Protein AF-A0A0C9XLH8-F1 (afdb_monomer)

Mean predicted aligned error: 14.35 Å

Secondary structure (DSSP, 8-state):
-HHHHHHHHHHHTHHHHHTTS-S-S--TTTTTGGGHHHHHHHH--TT---HHHHHHHHIIIIIHHHHTS-STTHHHHHHHHHHHHHHHHHHHHHHHHTTTT-S-HHHHHHHTT------------

Structure (mmCIF, N/CA/C/O backbone):
data_AF-A0A0C9XLH8-F1
#
_entry.id   AF-A0A0C9XLH8-F1
#
loop_
_atom_site.group_PDB
_atom_site.id
_atom_site.type_symbol
_atom_site.label_atom_id
_atom_site.label_alt_id
_atom_site.label_comp_id
_atom_site.label_asym_id
_atom_site.label_entity_id
_atom_site.label_seq_id
_atom_site.pdbx_PDB_ins_code
_atom_site.Cartn_x
_atom_site.Cartn_y
_atom_site.Cartn_z
_atom_site.occupancy
_atom_site.B_iso_or_equiv
_atom_site.auth_seq_id
_atom_site.auth_comp_id
_atom_site.auth_asym_id
_atom_site.auth_atom_id
_atom_site.pdbx_PDB_model_num
ATOM 1 N N . MET A 1 1 ? 7.219 -17.268 -23.176 1.00 67.19 1 MET A N 1
ATOM 2 C CA . MET A 1 1 ? 6.724 -16.403 -24.277 1.00 67.19 1 MET A CA 1
ATOM 3 C C . MET A 1 1 ? 7.440 -15.053 -24.295 1.00 67.19 1 MET A C 1
ATOM 5 O O . MET A 1 1 ? 8.034 -14.737 -25.314 1.00 67.19 1 MET A O 1
ATOM 9 N N . ILE A 1 2 ? 7.462 -14.308 -23.179 1.00 77.31 2 ILE A N 1
ATOM 10 C CA . ILE A 1 2 ? 8.180 -13.019 -23.067 1.00 77.31 2 ILE A CA 1
ATOM 11 C C . ILE A 1 2 ? 9.708 -13.199 -23.132 1.00 77.31 2 ILE A C 1
ATOM 13 O O . ILE A 1 2 ? 10.365 -12.467 -23.865 1.00 77.31 2 ILE A O 1
ATOM 17 N N . ASP A 1 3 ? 10.266 -14.220 -22.471 1.00 80.50 3 ASP A N 1
ATOM 18 C CA . ASP A 1 3 ? 11.717 -14.492 -22.508 1.00 80.50 3 ASP A CA 1
ATOM 19 C C . ASP A 1 3 ? 12.231 -14.800 -23.914 1.00 80.50 3 ASP A C 1
ATOM 21 O O . ASP A 1 3 ? 13.292 -14.338 -24.316 1.00 80.50 3 ASP A O 1
ATOM 25 N N . ASN A 1 4 ? 11.449 -15.554 -24.692 1.00 85.06 4 ASN A N 1
ATOM 26 C CA . ASN A 1 4 ? 11.831 -15.910 -26.053 1.00 85.06 4 ASN A CA 1
ATOM 27 C C . ASN A 1 4 ? 11.862 -14.672 -26.959 1.00 85.06 4 ASN A C 1
ATOM 29 O O . ASN A 1 4 ? 12.805 -14.488 -27.718 1.00 85.06 4 ASN A O 1
ATOM 33 N N . ALA A 1 5 ? 10.869 -13.787 -26.829 1.00 84.19 5 ALA A N 1
ATOM 34 C CA . ALA A 1 5 ? 10.836 -12.525 -27.560 1.00 84.19 5 ALA A CA 1
ATOM 35 C C . ALA A 1 5 ? 12.006 -11.602 -27.172 1.00 84.19 5 ALA A C 1
ATOM 37 O O . ALA A 1 5 ? 12.623 -11.005 -28.054 1.00 84.19 5 ALA A O 1
ATOM 38 N N . LEU A 1 6 ? 12.355 -11.529 -25.881 1.00 83.44 6 LEU A N 1
ATOM 39 C CA . LEU A 1 6 ? 13.528 -10.784 -25.412 1.00 83.44 6 LEU A CA 1
ATOM 40 C C . LEU A 1 6 ? 14.832 -11.361 -25.961 1.00 83.44 6 LEU A C 1
ATOM 42 O O . LEU A 1 6 ? 15.672 -10.607 -26.442 1.00 83.44 6 LEU A O 1
ATOM 46 N N . ASN A 1 7 ? 14.983 -12.684 -25.955 1.00 85.44 7 ASN A N 1
ATOM 47 C CA . ASN A 1 7 ? 16.160 -13.346 -26.513 1.00 85.44 7 ASN A CA 1
ATOM 48 C C . ASN A 1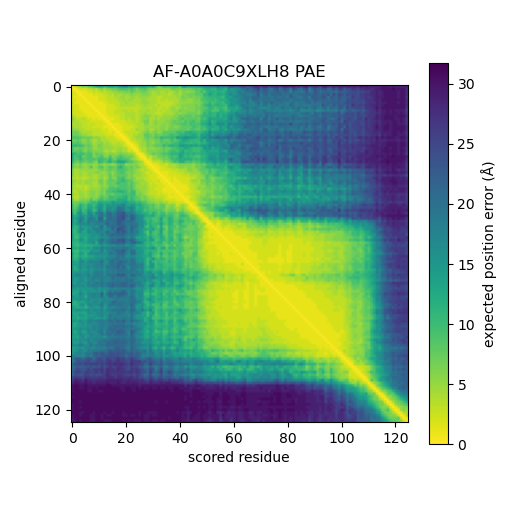 7 ? 16.292 -13.093 -28.017 1.00 85.44 7 ASN A C 1
ATOM 50 O O . ASN A 1 7 ? 17.378 -12.758 -28.481 1.00 85.44 7 ASN A O 1
ATOM 54 N N . CYS A 1 8 ? 15.197 -13.189 -28.776 1.00 87.38 8 CYS A N 1
ATOM 55 C CA . CYS A 1 8 ? 15.200 -12.849 -30.197 1.00 87.38 8 CYS A CA 1
ATOM 56 C C . CYS A 1 8 ? 15.585 -11.382 -30.421 1.00 87.38 8 CYS A C 1
ATOM 58 O O . CYS A 1 8 ? 16.402 -11.094 -31.290 1.00 87.38 8 CYS A O 1
ATOM 60 N N . PHE A 1 9 ? 15.045 -10.456 -29.626 1.00 84.44 9 PHE A N 1
ATOM 61 C CA . PHE A 1 9 ? 15.420 -9.048 -29.712 1.00 84.44 9 PHE A CA 1
ATOM 62 C C . PHE A 1 9 ? 16.918 -8.858 -29.447 1.00 84.44 9 PHE A C 1
ATOM 64 O O . PHE A 1 9 ? 17.609 -8.294 -30.287 1.00 84.44 9 PHE A O 1
ATOM 71 N N . HIS A 1 10 ? 17.453 -9.394 -28.348 1.00 83.44 10 HIS A N 1
ATOM 72 C CA . HIS A 1 10 ? 18.880 -9.293 -28.035 1.00 83.44 10 HIS A CA 1
ATOM 73 C C . HIS A 1 10 ? 19.778 -9.936 -29.101 1.00 83.44 10 HIS A C 1
ATOM 75 O O . HIS A 1 10 ? 20.856 -9.413 -29.365 1.00 83.44 10 HIS A O 1
ATOM 81 N N . LEU A 1 11 ? 19.332 -11.009 -29.756 1.00 87.69 11 LEU A N 1
ATOM 82 C CA . LEU A 1 11 ? 20.088 -11.666 -30.822 1.00 87.69 11 LEU A CA 1
ATOM 83 C C . LEU A 1 11 ? 20.146 -10.835 -32.113 1.00 87.69 11 LEU A C 1
ATOM 85 O O . LEU A 1 11 ? 21.182 -10.798 -32.766 1.00 87.69 11 LEU A O 1
ATOM 89 N N . TYR A 1 12 ? 19.047 -10.175 -32.485 1.00 87.88 12 TYR A N 1
ATOM 90 C CA . TYR A 1 12 ? 18.920 -9.507 -33.787 1.00 87.88 12 TYR A CA 1
ATOM 91 C C . TYR A 1 12 ? 19.010 -7.972 -33.728 1.00 87.88 12 TYR A C 1
ATOM 93 O O . TYR A 1 12 ? 18.980 -7.327 -34.775 1.00 87.88 12 TYR A O 1
ATOM 101 N N . HIS A 1 13 ? 19.117 -7.361 -32.540 1.00 83.75 13 HIS A N 1
ATOM 102 C CA . HIS A 1 13 ? 19.020 -5.903 -32.401 1.00 83.75 13 HIS A CA 1
ATOM 103 C C . HIS A 1 13 ? 20.115 -5.114 -33.142 1.00 83.75 13 HIS A C 1
ATOM 105 O O . HIS A 1 13 ? 19.835 -4.015 -33.616 1.00 83.75 13 HIS A O 1
ATOM 111 N N . GLU A 1 14 ? 21.318 -5.670 -33.319 1.00 84.50 14 GLU A N 1
ATOM 112 C CA . GLU A 1 14 ? 22.428 -5.012 -34.033 1.00 84.50 14 GLU A CA 1
ATOM 113 C C . GLU A 1 14 ? 22.080 -4.645 -35.485 1.00 84.50 14 GLU A C 1
ATOM 115 O O . GLU A 1 14 ? 22.593 -3.663 -36.019 1.00 84.50 14 GLU A O 1
ATOM 120 N N . VAL A 1 15 ? 21.139 -5.362 -36.113 1.00 88.38 15 VAL A N 1
ATOM 121 C CA . VAL A 1 15 ? 20.662 -5.056 -37.472 1.00 88.38 15 VAL A CA 1
ATOM 122 C C . VAL A 1 15 ? 20.082 -3.640 -37.559 1.00 88.38 15 VAL A C 1
ATOM 124 O O . VAL A 1 15 ? 20.281 -2.957 -38.561 1.00 88.38 15 VAL A O 1
ATOM 127 N N . PHE A 1 16 ? 19.421 -3.157 -36.503 1.00 84.00 16 PHE A N 1
ATOM 128 C CA . PHE A 1 16 ? 18.862 -1.802 -36.471 1.00 84.00 16 PHE A CA 1
ATOM 129 C C . PHE A 1 16 ? 19.933 -0.715 -36.332 1.00 84.00 16 PHE A C 1
ATOM 131 O O . PHE A 1 16 ? 19.705 0.416 -36.758 1.00 84.00 16 PHE A O 1
ATOM 138 N N . GLN A 1 17 ? 21.093 -1.051 -35.762 1.00 83.00 17 GLN A N 1
ATOM 139 C CA . GLN A 1 17 ? 22.236 -0.143 -35.684 1.00 83.00 17 GLN A CA 1
ATOM 140 C C . GLN A 1 17 ? 22.983 -0.100 -37.020 1.00 83.00 17 GLN A C 1
ATOM 142 O O . GLN A 1 17 ? 23.308 0.977 -37.506 1.00 83.00 17 GLN A O 1
ATOM 147 N N . ASN A 1 18 ? 23.159 -1.261 -37.657 1.00 85.62 18 ASN A N 1
ATOM 148 C CA . ASN A 1 18 ? 23.767 -1.382 -38.985 1.00 85.62 18 ASN A CA 1
ATOM 149 C C . ASN A 1 18 ? 22.940 -0.695 -40.083 1.00 85.62 18 ASN A C 1
ATOM 151 O O . ASN A 1 18 ? 23.497 -0.213 -41.062 1.00 85.62 18 ASN A O 1
ATOM 155 N N . ALA A 1 19 ? 21.617 -0.643 -39.922 1.00 88.75 19 ALA A N 1
ATOM 156 C CA . ALA A 1 19 ? 20.709 0.073 -40.816 1.00 88.75 19 ALA A CA 1
ATOM 157 C C . ALA A 1 19 ? 20.560 1.573 -40.473 1.00 88.75 19 ALA A C 1
ATOM 159 O O . ALA A 1 19 ? 19.690 2.231 -41.037 1.00 88.75 19 ALA A O 1
ATOM 160 N N . GLU A 1 20 ? 21.350 2.095 -39.524 1.00 86.31 20 GLU A N 1
ATOM 161 C CA . GLU A 1 20 ? 21.310 3.484 -39.028 1.00 86.31 20 GLU A CA 1
ATOM 162 C C . GLU A 1 20 ? 19.931 3.943 -38.504 1.00 86.31 20 GLU A C 1
ATOM 164 O O . GLU A 1 20 ? 19.656 5.134 -38.372 1.00 86.31 20 GLU A O 1
ATOM 169 N N . VAL A 1 21 ? 19.055 2.999 -38.144 1.00 84.62 21 VAL A N 1
ATOM 170 C CA . VAL A 1 21 ? 17.705 3.289 -37.631 1.00 84.62 21 VAL A CA 1
ATOM 171 C C . VAL A 1 21 ? 17.757 3.755 -36.171 1.00 84.62 21 VAL A C 1
ATOM 173 O O . VAL A 1 21 ? 16.928 4.559 -35.744 1.00 84.62 21 VAL A O 1
ATOM 176 N N . VAL A 1 22 ? 18.717 3.252 -35.385 1.00 79.25 22 VAL A N 1
ATOM 177 C CA . VAL A 1 22 ? 18.869 3.558 -33.953 1.00 79.25 22 VAL A CA 1
ATOM 178 C C . VAL A 1 22 ? 20.337 3.820 -33.616 1.00 79.25 22 VAL A C 1
ATOM 180 O O . VAL A 1 22 ? 21.212 3.042 -33.981 1.00 79.25 22 VAL A O 1
ATOM 183 N N . THR A 1 23 ? 20.608 4.891 -32.868 1.00 77.81 23 THR A N 1
ATOM 184 C CA . THR A 1 23 ? 21.974 5.294 -32.487 1.00 77.81 23 THR A CA 1
ATOM 185 C C . THR A 1 23 ? 22.511 4.561 -31.255 1.00 77.81 23 THR A C 1
ATOM 187 O O . THR A 1 23 ? 23.718 4.350 -31.148 1.00 77.81 23 THR A O 1
ATOM 190 N N . MET A 1 24 ? 21.646 4.162 -30.313 1.00 76.88 24 MET A N 1
ATOM 191 C CA . MET A 1 24 ? 22.041 3.438 -29.098 1.00 76.88 24 MET A CA 1
ATOM 192 C C . MET A 1 24 ? 20.869 2.664 -28.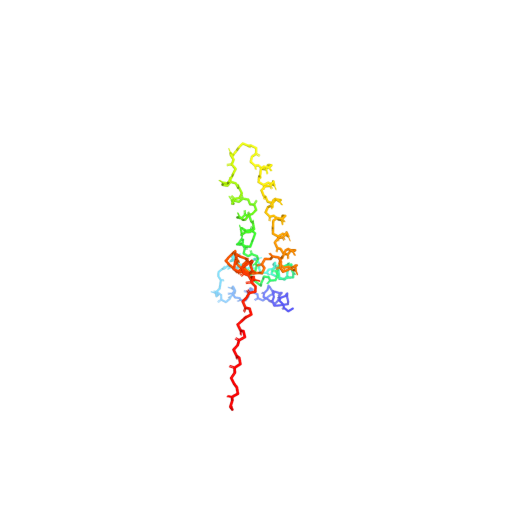477 1.00 76.88 24 MET A C 1
ATOM 194 O O . MET A 1 24 ? 19.734 3.135 -28.480 1.00 76.88 24 MET A O 1
ATOM 198 N N . PHE A 1 25 ? 21.155 1.508 -27.872 1.00 71.69 25 PHE A N 1
ATOM 199 C CA . PHE A 1 25 ? 20.166 0.631 -27.215 1.00 71.69 25 PHE A CA 1
ATOM 200 C C . PHE A 1 25 ? 20.065 0.822 -25.693 1.00 71.69 25 PHE A C 1
ATOM 202 O O . PHE A 1 25 ? 19.493 0.005 -24.974 1.00 71.69 25 PHE A O 1
ATOM 209 N N . SER A 1 26 ? 20.643 1.895 -25.161 1.00 68.94 26 SER A N 1
ATOM 210 C CA . SER A 1 26 ? 20.696 2.193 -23.725 1.00 68.94 26 SER A CA 1
ATOM 211 C C . SER A 1 26 ? 19.465 2.964 -23.233 1.00 68.94 26 SER A C 1
ATOM 213 O O . SER A 1 26 ? 19.544 3.757 -22.292 1.00 68.94 26 SER A O 1
ATOM 215 N N . LEU A 1 27 ? 18.298 2.731 -23.844 1.00 71.50 27 LEU A N 1
ATOM 216 C CA . LEU A 1 27 ? 17.067 3.372 -23.396 1.00 71.50 27 LEU A CA 1
ATOM 217 C C . LEU A 1 27 ? 16.721 2.889 -21.975 1.00 71.50 27 LEU A C 1
ATOM 219 O O . LEU A 1 27 ? 16.694 1.677 -21.732 1.00 71.50 27 LEU A O 1
ATOM 223 N N . PRO A 1 28 ? 16.379 3.799 -21.040 1.00 61.22 28 PRO A N 1
ATOM 224 C CA . PRO A 1 28 ? 16.125 3.460 -19.636 1.00 61.22 28 PRO A CA 1
ATOM 225 C C . PRO A 1 28 ? 15.108 2.328 -19.409 1.00 61.22 28 PRO A C 1
ATOM 227 O O . PRO A 1 28 ? 15.177 1.622 -18.406 1.00 61.22 28 PRO A O 1
ATOM 230 N N . GLN A 1 29 ? 14.169 2.128 -20.338 1.00 62.66 29 GLN A N 1
ATOM 231 C CA . GLN A 1 29 ? 13.132 1.096 -20.241 1.00 62.66 29 GLN A CA 1
ATOM 232 C C . GLN A 1 29 ? 13.541 -0.259 -20.834 1.00 62.66 29 GLN A C 1
ATOM 234 O O . GLN A 1 29 ? 13.054 -1.282 -20.360 1.00 62.66 29 GLN A O 1
ATOM 239 N N . GLN A 1 30 ? 14.462 -0.307 -21.804 1.00 71.69 30 GLN A N 1
ATOM 240 C CA . GLN A 1 30 ? 14.881 -1.565 -22.438 1.00 71.69 30 GLN A CA 1
ATOM 241 C C . GLN A 1 30 ? 15.648 -2.461 -21.459 1.00 71.69 30 GLN A C 1
ATOM 243 O O . GLN A 1 30 ? 15.415 -3.667 -21.403 1.00 71.69 30 GLN A O 1
ATOM 248 N N . HIS A 1 31 ? 16.486 -1.875 -20.597 1.00 69.25 31 HIS A N 1
ATOM 249 C CA . HIS A 1 31 ? 17.204 -2.634 -19.569 1.00 69.25 31 HIS A CA 1
ATOM 250 C C . HIS A 1 31 ? 16.278 -3.242 -18.504 1.00 69.25 31 HIS A C 1
ATOM 252 O O . HIS A 1 31 ? 16.605 -4.267 -17.907 1.00 69.25 31 HIS A O 1
ATOM 258 N N . ALA A 1 32 ? 15.114 -2.630 -18.267 1.00 73.06 32 ALA A N 1
ATOM 259 C CA . ALA A 1 32 ? 14.141 -3.119 -17.298 1.00 73.06 32 ALA A CA 1
ATOM 260 C C . ALA A 1 32 ? 13.355 -4.338 -17.810 1.00 73.06 32 ALA A C 1
ATOM 262 O O . ALA A 1 32 ? 12.839 -5.103 -16.995 1.00 73.06 32 ALA A O 1
ATOM 263 N N . MET A 1 33 ? 13.297 -4.561 -19.130 1.00 78.44 33 MET A N 1
ATOM 264 C CA . MET A 1 33 ? 12.487 -5.627 -19.730 1.00 78.44 33 MET A CA 1
ATOM 265 C C . MET A 1 33 ? 12.931 -7.030 -19.302 1.00 78.44 33 MET A C 1
ATOM 267 O O . MET A 1 33 ? 12.086 -7.893 -19.081 1.00 78.44 33 MET A O 1
ATOM 271 N N . LYS A 1 34 ? 14.231 -7.243 -19.056 1.00 78.56 34 LYS A N 1
ATOM 272 C CA . LYS A 1 34 ? 14.752 -8.511 -18.506 1.00 78.56 34 LYS A CA 1
ATOM 273 C C . LYS A 1 34 ? 14.166 -8.864 -17.132 1.00 78.56 34 LYS A C 1
ATOM 275 O O . LYS A 1 34 ? 14.188 -10.018 -16.723 1.00 78.56 34 LYS A O 1
ATOM 280 N N . HIS A 1 35 ? 13.660 -7.870 -16.400 1.00 79.50 35 HIS A N 1
ATOM 281 C CA . HIS A 1 35 ? 13.043 -8.059 -15.091 1.00 79.50 35 HIS A CA 1
ATOM 282 C C . HIS A 1 35 ? 11.529 -8.284 -15.174 1.00 79.50 35 HIS A C 1
ATOM 284 O O . HIS A 1 35 ? 10.929 -8.672 -14.175 1.00 79.50 35 HIS A O 1
ATOM 290 N N . TYR A 1 36 ? 10.893 -8.078 -16.332 1.00 78.44 36 TYR A N 1
ATOM 291 C CA . TYR A 1 36 ? 9.441 -8.217 -16.477 1.00 78.44 36 TYR A CA 1
ATOM 292 C C . TYR A 1 36 ? 8.924 -9.622 -16.161 1.00 78.44 36 TYR A C 1
ATOM 294 O O . TYR A 1 36 ? 7.974 -9.702 -15.391 1.00 78.44 36 TYR A O 1
ATOM 302 N N . PRO A 1 37 ? 9.534 -10.726 -16.635 1.00 82.06 37 PRO A N 1
ATOM 303 C CA . PRO A 1 37 ? 9.053 -12.073 -16.316 1.00 82.06 37 PRO A CA 1
ATOM 304 C C . PRO A 1 37 ? 8.998 -12.317 -14.803 1.00 82.06 37 PRO A C 1
ATOM 306 O O . PRO A 1 37 ? 7.974 -12.728 -14.260 1.00 82.06 37 PRO A O 1
ATOM 309 N N . TYR A 1 38 ? 10.078 -11.959 -14.104 1.00 82.69 38 TYR A N 1
ATOM 310 C CA . TYR A 1 38 ? 10.166 -12.064 -12.650 1.00 82.69 38 TYR A CA 1
ATOM 311 C C . TYR A 1 38 ? 9.122 -11.187 -11.940 1.00 82.69 38 TYR A C 1
ATOM 313 O O . TYR A 1 38 ? 8.436 -11.646 -11.028 1.00 82.69 38 TYR A O 1
ATOM 321 N N . LEU A 1 39 ? 8.969 -9.931 -12.370 1.00 77.31 39 LEU A N 1
ATOM 322 C CA . LEU A 1 39 ? 8.037 -8.981 -11.756 1.00 77.31 39 LEU A CA 1
ATOM 323 C C . LEU A 1 39 ? 6.564 -9.304 -12.057 1.00 77.31 39 LEU A C 1
ATOM 32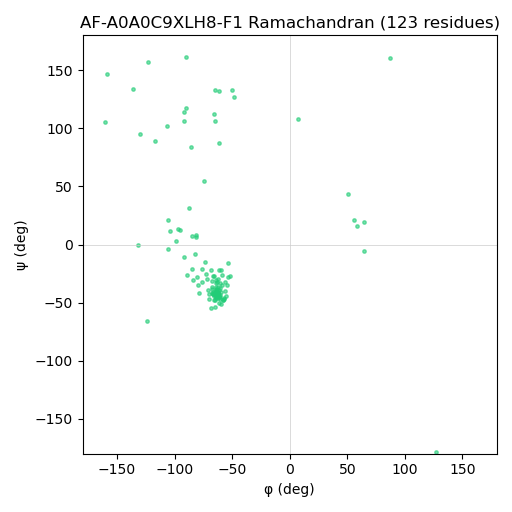5 O O . LEU A 1 39 ? 5.706 -9.044 -11.215 1.00 77.31 39 LEU A O 1
ATOM 329 N N . ILE A 1 40 ? 6.263 -9.910 -13.207 1.00 80.69 40 ILE A N 1
ATOM 330 C CA . ILE A 1 40 ? 4.932 -10.424 -13.548 1.00 80.69 40 ILE A CA 1
ATOM 331 C C . ILE A 1 40 ? 4.570 -11.578 -12.620 1.00 80.69 40 ILE A C 1
ATOM 333 O O . ILE A 1 40 ? 3.488 -11.564 -12.043 1.00 80.69 40 ILE A O 1
ATOM 337 N N . CYS A 1 41 ? 5.474 -12.539 -12.420 1.00 82.38 41 CYS A N 1
ATOM 338 C CA . CYS A 1 41 ? 5.214 -13.675 -11.537 1.00 82.38 41 CYS A CA 1
ATOM 339 C C . CYS A 1 41 ? 5.044 -13.250 -10.073 1.00 82.38 41 CYS A C 1
ATOM 341 O O . CYS A 1 41 ? 4.164 -13.757 -9.387 1.00 82.38 41 CYS A O 1
ATOM 343 N N . GLN A 1 42 ? 5.868 -12.315 -9.595 1.00 79.69 42 GLN A N 1
ATOM 344 C CA . GLN A 1 42 ? 5.834 -11.891 -8.194 1.00 79.69 42 GLN A CA 1
ATOM 345 C C . GLN A 1 42 ? 4.715 -10.892 -7.878 1.00 79.69 42 GLN A C 1
ATOM 347 O O . GLN A 1 42 ? 4.171 -10.900 -6.777 1.00 79.69 42 GLN A O 1
ATOM 352 N N . PHE A 1 43 ? 4.387 -10.001 -8.817 1.00 72.38 43 PHE A N 1
ATOM 353 C CA . PHE A 1 43 ? 3.540 -8.838 -8.534 1.00 72.38 43 PHE A CA 1
ATOM 354 C C . PHE A 1 43 ? 2.396 -8.634 -9.531 1.00 72.38 43 PHE A C 1
ATOM 356 O O . PHE A 1 43 ? 1.644 -7.671 -9.390 1.00 72.38 43 PHE A O 1
ATOM 363 N N . GLY A 1 44 ? 2.264 -9.489 -10.550 1.00 75.38 44 GLY A N 1
ATOM 364 C CA . GLY A 1 44 ? 1.238 -9.357 -11.589 1.00 75.38 44 GLY A CA 1
ATOM 365 C C . GLY A 1 44 ? 1.391 -8.105 -12.459 1.00 75.38 44 GLY A C 1
ATOM 366 O O . GLY A 1 44 ? 0.421 -7.669 -13.071 1.00 75.38 44 GLY A O 1
ATOM 367 N N . ALA A 1 45 ? 2.581 -7.490 -12.493 1.00 69.50 45 ALA A N 1
ATOM 368 C CA . ALA A 1 45 ? 2.807 -6.195 -13.134 1.00 69.50 45 ALA A CA 1
ATOM 369 C C . ALA A 1 45 ? 3.584 -6.338 -14.464 1.00 69.50 45 ALA A C 1
ATOM 371 O O . ALA A 1 45 ? 4.810 -6.474 -14.432 1.00 69.50 45 ALA A O 1
ATOM 372 N N . PRO A 1 46 ? 2.916 -6.265 -15.635 1.00 64.06 46 PRO A N 1
ATOM 373 C CA . PRO A 1 46 ? 3.544 -6.485 -16.945 1.00 64.06 46 PRO A CA 1
ATOM 374 C C . PRO A 1 46 ? 4.578 -5.434 -17.352 1.00 64.06 46 PRO A C 1
ATOM 376 O O . PRO A 1 46 ? 5.525 -5.760 -18.058 1.00 64.06 46 PRO A O 1
ATOM 379 N N . ASN A 1 47 ? 4.453 -4.202 -16.857 1.00 65.38 47 ASN A N 1
ATOM 380 C CA . ASN A 1 47 ? 5.317 -3.082 -17.253 1.00 65.38 47 ASN A CA 1
ATOM 381 C C . ASN A 1 47 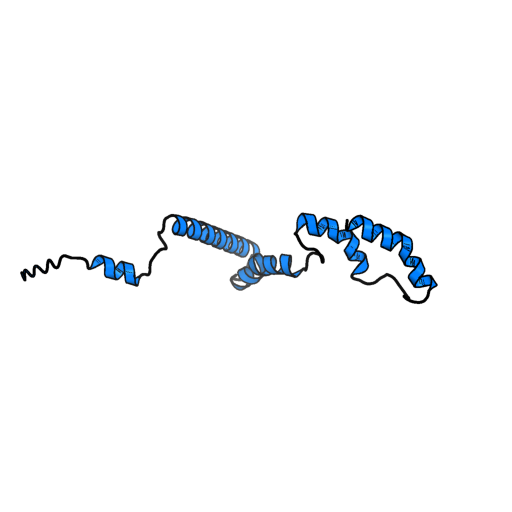? 6.344 -2.724 -16.160 1.00 65.38 47 ASN A C 1
ATOM 383 O O . ASN A 1 47 ? 6.859 -1.606 -16.112 1.00 65.38 47 ASN A O 1
ATOM 387 N N . GLY A 1 48 ? 6.615 -3.671 -15.256 1.00 60.31 48 GLY A N 1
ATOM 388 C CA . GLY A 1 48 ? 7.425 -3.476 -14.059 1.00 60.31 48 GLY A CA 1
ATOM 389 C C . GLY A 1 48 ? 6.623 -2.959 -12.861 1.00 60.31 48 GLY A C 1
ATOM 390 O O . GLY A 1 48 ? 5.524 -2.416 -12.983 1.00 60.31 48 GLY A O 1
ATOM 391 N N . LEU A 1 49 ? 7.190 -3.134 -11.665 1.00 61.94 49 LEU A N 1
ATOM 392 C CA . LEU A 1 49 ? 6.667 -2.523 -10.449 1.00 61.94 49 LEU A CA 1
ATOM 393 C C . LEU A 1 49 ? 6.788 -1.005 -10.576 1.00 61.94 49 LEU A C 1
ATOM 395 O O . LEU A 1 49 ? 7.875 -0.442 -10.444 1.00 61.94 49 LEU A O 1
ATOM 399 N N . CYS A 1 50 ? 5.668 -0.321 -10.787 1.00 64.75 50 CYS A N 1
ATOM 400 C CA . CYS A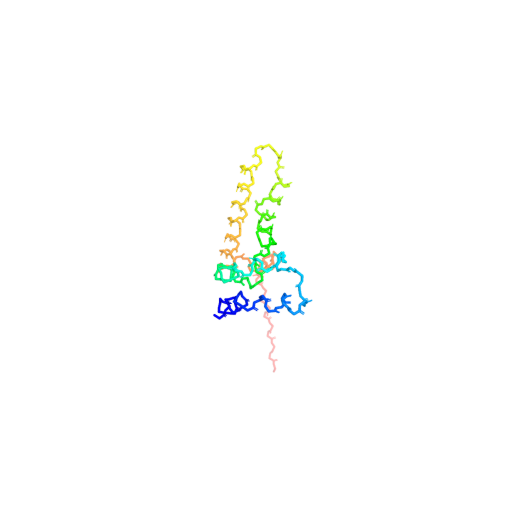 1 50 ? 5.651 1.109 -10.549 1.00 64.75 50 CYS A CA 1
ATOM 401 C C . CYS A 1 50 ? 5.962 1.327 -9.063 1.00 64.75 50 CYS A C 1
ATOM 403 O O . CYS A 1 50 ? 5.339 0.715 -8.188 1.00 64.75 50 CYS A O 1
ATOM 405 N N . SER A 1 51 ? 6.893 2.238 -8.766 1.00 65.56 51 SER A N 1
ATOM 406 C CA . SER A 1 51 ? 7.164 2.667 -7.390 1.00 65.56 51 SER A CA 1
ATOM 407 C C . SER A 1 51 ? 5.894 3.142 -6.677 1.00 65.56 51 SER A C 1
ATOM 409 O O . SER A 1 51 ? 5.875 3.192 -5.455 1.00 65.56 51 SER A O 1
ATOM 411 N N . SER A 1 52 ? 4.808 3.432 -7.404 1.00 73.88 52 SER A N 1
ATOM 412 C CA . SER A 1 52 ? 3.482 3.729 -6.864 1.00 73.88 52 SER A CA 1
ATOM 413 C C . SER A 1 52 ? 2.927 2.648 -5.930 1.00 73.88 52 SER A C 1
ATOM 415 O O . SER A 1 52 ? 2.288 3.014 -4.946 1.00 73.88 52 SER A O 1
ATOM 417 N N . ILE A 1 53 ? 3.185 1.353 -6.160 1.00 74.19 53 ILE A N 1
ATOM 418 C CA . ILE A 1 53 ? 2.640 0.265 -5.324 1.00 74.19 53 ILE A CA 1
ATOM 419 C C . ILE A 1 53 ? 3.279 0.304 -3.934 1.00 74.19 53 ILE A C 1
ATOM 421 O O . ILE A 1 53 ? 2.591 0.427 -2.915 1.00 74.19 53 ILE A O 1
ATOM 425 N N . THR A 1 54 ? 4.611 0.274 -3.885 1.00 81.38 54 THR A N 1
ATOM 426 C CA . THR A 1 54 ? 5.367 0.348 -2.630 1.00 81.38 54 THR A CA 1
ATOM 427 C C . THR A 1 54 ? 5.213 1.718 -1.976 1.00 81.38 54 THR A C 1
ATOM 429 O O . THR A 1 54 ? 5.038 1.802 -0.763 1.00 81.38 54 THR A O 1
ATOM 432 N N . LYS A 1 55 ? 5.158 2.797 -2.765 1.00 83.88 55 LYS A N 1
ATOM 433 C CA . LYS A 1 55 ? 4.889 4.160 -2.288 1.00 83.88 55 LYS A CA 1
ATOM 434 C C . LYS A 1 55 ? 3.494 4.299 -1.690 1.00 83.88 55 LYS A C 1
ATOM 436 O O . LYS A 1 55 ? 3.358 4.977 -0.680 1.00 83.88 55 LYS A O 1
ATOM 441 N N . SER A 1 56 ? 2.473 3.652 -2.249 1.00 86.50 56 SER A N 1
ATOM 442 C CA . SER A 1 56 ? 1.112 3.644 -1.698 1.00 86.50 56 SER A CA 1
ATOM 443 C C . SER A 1 56 ? 1.077 2.965 -0.327 1.00 86.50 56 SER A C 1
ATOM 445 O O . SER A 1 56 ? 0.547 3.527 0.637 1.00 86.50 56 SER A O 1
ATOM 447 N N . LYS A 1 57 ? 1.739 1.808 -0.192 1.00 87.75 57 LYS A N 1
ATOM 448 C CA . LYS A 1 57 ? 1.902 1.131 1.104 1.00 87.75 57 LYS A CA 1
ATOM 449 C C . LYS A 1 57 ? 2.720 1.968 2.090 1.00 87.75 57 LYS A C 1
ATOM 451 O O . LYS A 1 57 ? 2.281 2.151 3.220 1.00 87.75 57 LYS A O 1
ATOM 456 N N . HIS A 1 58 ? 3.827 2.565 1.655 1.00 92.06 58 HIS A N 1
ATOM 457 C CA . HIS A 1 58 ? 4.627 3.492 2.459 1.00 92.06 58 HIS A CA 1
ATOM 458 C C . HIS A 1 58 ? 3.815 4.725 2.896 1.00 92.06 58 HIS A C 1
ATOM 460 O O . HIS A 1 58 ? 3.952 5.202 4.018 1.00 92.06 58 HIS A O 1
ATOM 466 N N . ILE A 1 59 ? 2.931 5.264 2.052 1.00 94.88 59 ILE A N 1
ATOM 467 C CA . ILE A 1 59 ? 2.048 6.367 2.451 1.00 94.88 59 ILE A CA 1
ATOM 468 C C . ILE A 1 59 ? 1.145 5.931 3.609 1.00 94.88 59 ILE A C 1
ATOM 470 O O . ILE A 1 59 ? 1.039 6.662 4.590 1.00 94.88 59 ILE A O 1
ATOM 474 N N . LYS A 1 60 ? 0.522 4.750 3.514 1.00 94.81 60 LYS A N 1
ATOM 475 C CA . LYS A 1 60 ? -0.395 4.244 4.546 1.00 94.81 60 LYS A CA 1
ATOM 476 C C . LYS A 1 60 ? 0.308 3.841 5.841 1.00 94.81 60 LYS A C 1
ATOM 478 O O . LYS A 1 60 ? -0.157 4.242 6.894 1.00 94.81 60 LYS A O 1
ATOM 483 N N . ALA A 1 61 ? 1.403 3.090 5.764 1.00 95.31 61 ALA A N 1
ATOM 484 C CA . ALA A 1 61 ? 2.086 2.544 6.938 1.00 95.31 61 ALA A CA 1
ATOM 485 C C . ALA A 1 61 ? 3.085 3.521 7.577 1.00 95.31 61 ALA A C 1
ATOM 487 O O . ALA A 1 61 ? 3.469 3.341 8.729 1.00 95.31 61 ALA A O 1
ATOM 488 N N . ILE A 1 62 ? 3.549 4.529 6.830 1.00 95.94 62 ILE A N 1
ATOM 489 C CA . ILE A 1 62 ? 4.608 5.437 7.287 1.00 95.94 62 ILE A CA 1
ATOM 490 C C . ILE A 1 62 ? 4.137 6.890 7.230 1.00 95.94 62 ILE A C 1
ATOM 492 O O . ILE A 1 62 ? 3.978 7.512 8.274 1.00 95.94 62 ILE A O 1
ATOM 496 N N . LYS A 1 63 ? 3.863 7.456 6.046 1.00 96.50 63 LYS A N 1
ATOM 497 C CA . LYS A 1 63 ? 3.604 8.912 5.959 1.00 96.50 63 LYS A CA 1
ATOM 498 C C . LYS A 1 63 ? 2.386 9.364 6.766 1.00 96.50 63 LYS A C 1
ATOM 500 O O . LYS A 1 63 ? 2.470 10.373 7.453 1.00 96.50 63 LYS A O 1
ATOM 505 N N . ARG A 1 64 ? 1.273 8.632 6.680 1.00 96.75 64 ARG A N 1
ATOM 506 C CA . ARG A 1 64 ? 0.042 8.963 7.411 1.00 96.75 64 ARG A CA 1
ATOM 507 C C . ARG A 1 64 ? 0.239 8.841 8.932 1.00 96.75 64 ARG A C 1
ATOM 509 O O . ARG A 1 64 ? 0.013 9.841 9.600 1.00 96.75 64 ARG A O 1
ATOM 516 N N . PRO A 1 65 ? 0.720 7.710 9.494 1.00 97.00 65 PRO A N 1
ATOM 517 C CA . PRO A 1 65 ? 1.001 7.612 10.925 1.00 97.00 65 PRO A CA 1
ATOM 518 C C . PRO A 1 65 ? 1.973 8.673 11.426 1.00 97.00 65 PRO A C 1
ATOM 520 O O . PRO A 1 65 ? 1.735 9.237 12.485 1.00 97.00 65 PRO A O 1
ATOM 523 N N . TYR A 1 66 ? 3.020 8.985 10.655 1.00 97.38 66 TYR A N 1
ATOM 524 C CA . TYR A 1 66 ? 4.008 9.999 11.022 1.00 97.38 66 TYR A CA 1
ATOM 525 C C . TYR A 1 66 ? 3.362 11.361 11.312 1.00 97.38 66 TYR A C 1
ATOM 527 O O . TYR A 1 66 ? 3.653 11.956 12.347 1.00 97.38 66 TYR A O 1
ATOM 535 N N . TRP A 1 67 ? 2.420 11.802 10.466 1.00 96.81 67 TRP A N 1
ATOM 536 C CA . TRP A 1 67 ? 1.666 13.049 10.666 1.00 96.81 67 TRP A CA 1
ATOM 537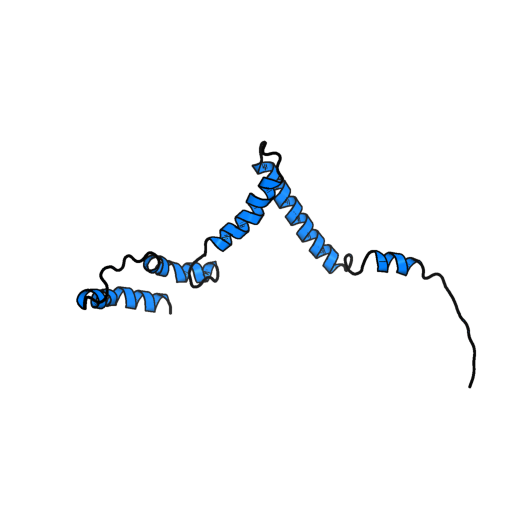 C C . TRP A 1 67 ? 0.833 13.080 11.953 1.00 96.81 67 TRP A C 1
ATOM 539 O O . TRP A 1 67 ? 0.498 14.159 12.428 1.00 96.81 67 TRP A O 1
ATOM 549 N N . HIS A 1 68 ? 0.505 11.917 12.517 1.00 93.81 68 HIS A N 1
ATOM 550 C CA . HIS A 1 68 ? -0.262 11.787 13.756 1.00 93.81 68 HIS A CA 1
ATOM 551 C C . HIS A 1 68 ? 0.616 11.540 14.993 1.00 93.81 68 HIS A C 1
ATOM 553 O O . HIS A 1 68 ? 0.084 11.337 16.083 1.00 93.81 68 HIS A O 1
ATOM 559 N N . THR A 1 69 ? 1.946 11.537 14.850 1.00 96.62 69 THR A N 1
ATOM 560 C CA . THR A 1 69 ? 2.869 11.400 15.986 1.00 96.62 69 THR A CA 1
ATOM 561 C C . THR A 1 69 ? 3.255 12.751 16.577 1.00 96.62 69 THR A C 1
ATOM 563 O O . THR A 1 69 ? 3.178 13.788 15.923 1.00 96.62 69 THR A O 1
ATOM 566 N N . ASN A 1 70 ? 3.764 12.735 17.809 1.00 95.94 70 ASN A N 1
ATOM 567 C CA . ASN A 1 70 ? 4.393 13.913 18.416 1.00 95.94 70 ASN A CA 1
ATOM 568 C C . ASN A 1 70 ? 5.862 14.114 17.973 1.00 95.94 70 ASN A C 1
ATOM 570 O O . ASN A 1 70 ? 6.560 14.945 18.546 1.00 95.94 70 ASN A O 1
ATOM 574 N N . HIS A 1 71 ? 6.340 13.343 16.989 1.00 93.19 71 HIS A N 1
ATOM 575 C CA . HIS A 1 71 ? 7.710 13.339 16.459 1.00 93.19 71 HIS A CA 1
ATOM 576 C C . HIS A 1 71 ? 8.831 12.907 17.429 1.00 93.19 71 HIS A C 1
ATOM 578 O O . HIS A 1 71 ? 9.964 12.707 16.992 1.00 93.19 71 HIS A O 1
ATOM 584 N N . PHE A 1 72 ? 8.546 12.663 18.711 1.00 95.94 72 PHE A N 1
ATOM 585 C CA . PHE A 1 72 ? 9.506 12.121 19.674 1.00 95.94 72 PHE A CA 1
ATOM 586 C C . PHE A 1 72 ? 9.456 10.589 19.684 1.00 95.94 72 PHE A C 1
ATOM 588 O O . PHE A 1 72 ? 8.426 9.999 19.998 1.00 95.94 72 PHE A O 1
ATOM 595 N N . GLN A 1 73 ? 10.557 9.919 19.325 1.00 94.56 73 GLN A N 1
ATOM 596 C CA . GLN A 1 73 ? 10.587 8.453 19.162 1.00 94.56 73 GLN A CA 1
ATOM 597 C C . GLN A 1 73 ? 9.445 7.937 18.254 1.00 94.56 73 GLN A C 1
ATOM 599 O O . GLN A 1 73 ? 8.777 6.941 18.542 1.00 94.56 73 GLN A O 1
ATOM 604 N N . ALA A 1 74 ? 9.219 8.638 17.135 1.00 95.38 74 ALA A N 1
ATOM 605 C CA . ALA A 1 74 ? 8.055 8.454 16.269 1.00 95.38 74 ALA A CA 1
ATOM 606 C C . ALA A 1 74 ? 7.880 7.018 15.749 1.00 95.38 74 ALA A C 1
ATOM 608 O O . ALA A 1 74 ? 6.750 6.565 15.609 1.00 95.38 74 ALA A O 1
ATOM 609 N N . LEU A 1 75 ? 8.964 6.269 15.518 1.00 96.56 75 LEU A N 1
ATOM 610 C CA . LEU A 1 75 ? 8.882 4.908 14.979 1.00 96.56 75 LEU A CA 1
ATOM 611 C C . LEU A 1 75 ? 8.024 3.979 15.854 1.00 96.56 75 LEU A C 1
ATOM 613 O O . LEU A 1 75 ? 7.151 3.289 15.333 1.00 96.56 75 LEU A O 1
ATOM 617 N N . GLY A 1 76 ? 8.217 3.999 17.178 1.00 97.38 76 GLY A N 1
ATOM 618 C CA . GLY A 1 76 ? 7.419 3.183 18.099 1.00 97.38 76 GLY A CA 1
ATOM 619 C C . GLY A 1 76 ? 5.939 3.571 18.077 1.00 97.38 76 GLY A C 1
ATOM 620 O O . GLY A 1 76 ? 5.063 2.709 18.050 1.00 97.38 76 GLY A O 1
ATOM 621 N N . GLN A 1 77 ? 5.654 4.871 17.993 1.00 97.69 77 GLN A N 1
ATOM 622 C CA . GLN A 1 77 ? 4.286 5.378 17.881 1.00 97.69 77 GLN A CA 1
ATOM 623 C C . GLN A 1 77 ? 3.634 4.968 16.558 1.00 97.69 77 GLN A C 1
ATOM 625 O O . GLN A 1 77 ? 2.492 4.521 16.553 1.00 97.69 77 GLN A O 1
ATOM 630 N N . MET A 1 78 ? 4.362 5.055 15.444 1.00 97.75 78 MET A N 1
ATOM 631 C CA . MET A 1 78 ? 3.875 4.642 14.126 1.00 97.75 78 MET A CA 1
ATOM 632 C C . MET A 1 78 ? 3.549 3.146 14.094 1.00 97.75 78 MET A C 1
ATOM 634 O O . MET A 1 78 ? 2.507 2.764 13.566 1.00 97.75 78 MET A O 1
ATOM 638 N N . LEU A 1 79 ? 4.391 2.306 14.709 1.00 97.75 79 LEU A N 1
ATOM 639 C CA . LEU A 1 79 ? 4.128 0.872 14.848 1.00 97.75 79 LEU A CA 1
ATOM 640 C C . LEU A 1 79 ? 2.858 0.604 15.668 1.00 97.75 79 LEU A C 1
ATOM 642 O O . LEU A 1 79 ? 2.014 -0.180 15.237 1.00 97.75 79 LEU A O 1
ATOM 646 N N . LEU A 1 80 ? 2.678 1.293 16.800 1.00 97.69 80 LEU A N 1
ATOM 647 C CA . LEU A 1 80 ? 1.467 1.172 17.617 1.00 97.69 80 LEU A CA 1
ATOM 648 C C . LEU A 1 80 ? 0.210 1.646 16.876 1.00 97.69 80 LEU A C 1
ATOM 650 O O . LEU A 1 80 ? -0.836 1.008 16.984 1.00 97.69 80 LEU A O 1
ATOM 654 N N . ILE A 1 81 ? 0.296 2.743 16.118 1.00 96.94 81 ILE A N 1
ATOM 655 C CA . ILE A 1 81 ? -0.814 3.251 15.299 1.00 96.94 81 ILE A CA 1
ATOM 656 C C . ILE A 1 81 ? -1.205 2.214 14.245 1.00 96.94 81 ILE A C 1
ATOM 658 O O . ILE A 1 81 ? -2.379 1.862 14.160 1.00 96.94 81 ILE A O 1
ATOM 662 N N . ASN A 1 82 ? -0.235 1.686 13.492 1.00 97.44 82 ASN A N 1
ATOM 663 C CA . ASN A 1 82 ? -0.491 0.653 12.487 1.00 97.44 82 ASN A CA 1
ATOM 664 C C . ASN A 1 82 ? -1.147 -0.580 13.118 1.00 97.44 82 ASN A C 1
ATOM 666 O O . ASN A 1 82 ? -2.195 -1.016 12.656 1.00 97.44 82 ASN A O 1
ATOM 670 N N . GLN A 1 83 ? -0.611 -1.068 14.241 1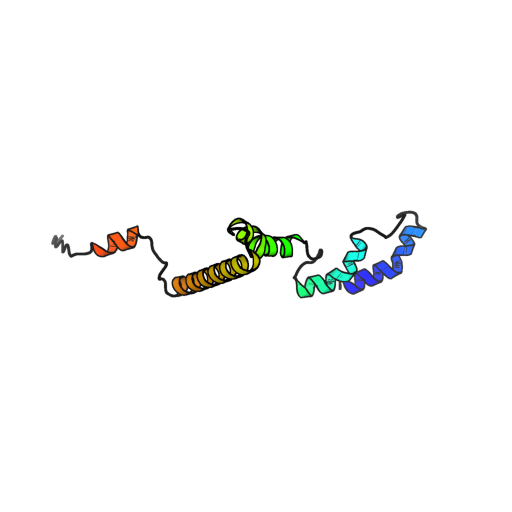.00 98.00 83 GLN A N 1
ATOM 671 C CA . GLN A 1 83 ? -1.175 -2.219 14.946 1.00 98.00 83 GLN A CA 1
ATOM 672 C C . GLN A 1 83 ? -2.624 -1.978 15.400 1.00 98.00 83 GLN A C 1
ATOM 674 O O . GLN A 1 83 ? -3.455 -2.882 15.328 1.00 98.00 83 GLN A O 1
ATOM 679 N N . ARG A 1 84 ? -2.947 -0.777 15.897 1.00 97.50 84 ARG A N 1
ATOM 680 C CA . ARG A 1 84 ? -4.317 -0.427 16.307 1.00 97.50 84 ARG A CA 1
ATOM 681 C C . ARG A 1 84 ? -5.266 -0.370 15.114 1.00 97.50 84 ARG A C 1
ATOM 683 O O . ARG A 1 84 ? -6.373 -0.887 15.217 1.00 97.50 84 ARG A O 1
ATOM 690 N N . LEU A 1 85 ? -4.835 0.224 14.002 1.00 96.81 85 LEU A N 1
ATOM 691 C CA . LEU A 1 85 ? -5.624 0.277 12.770 1.00 96.81 85 LEU A CA 1
ATOM 692 C C . LEU A 1 85 ? -5.894 -1.125 12.216 1.00 96.81 85 LEU A C 1
ATOM 694 O O . LEU A 1 85 ? -7.029 -1.412 11.848 1.00 96.81 85 LEU A O 1
ATOM 698 N N . ASP A 1 86 ? -4.895 -2.007 12.228 1.00 96.81 86 ASP A N 1
ATOM 699 C CA . ASP A 1 86 ? -5.051 -3.392 11.774 1.00 96.81 86 ASP A CA 1
ATOM 700 C C . ASP A 1 86 ? -6.035 -4.167 12.663 1.00 96.81 86 ASP A C 1
ATOM 702 O O . ASP A 1 86 ? -6.919 -4.859 12.159 1.00 96.81 86 ASP A O 1
ATOM 706 N N . LYS A 1 87 ? -5.950 -3.998 13.990 1.00 97.81 87 LYS A N 1
ATOM 707 C CA . LYS A 1 87 ? -6.910 -4.596 14.935 1.00 97.81 87 LYS A CA 1
ATOM 708 C C . LYS A 1 87 ? -8.332 -4.075 14.731 1.00 97.81 87 LYS A C 1
ATOM 710 O O . LYS A 1 87 ? -9.267 -4.865 14.775 1.00 97.81 87 LYS A O 1
ATOM 715 N N . LEU A 1 88 ? -8.499 -2.771 14.502 1.00 97.19 88 LEU A N 1
ATOM 716 C CA . LEU A 1 88 ? -9.808 -2.179 14.216 1.00 97.19 88 LEU A CA 1
ATOM 717 C C . LEU A 1 88 ? -10.386 -2.694 12.897 1.00 97.19 88 LEU A C 1
ATOM 719 O O . LEU A 1 88 ? -11.570 -3.002 12.839 1.00 97.19 88 LEU A O 1
ATOM 723 N N . ALA A 1 89 ? -9.560 -2.823 11.857 1.00 96.94 89 ALA A N 1
ATOM 724 C CA . ALA A 1 89 ? -9.991 -3.383 10.583 1.00 96.94 89 ALA A CA 1
ATOM 725 C C . ALA A 1 89 ? -10.437 -4.847 10.731 1.00 96.94 89 ALA A C 1
ATOM 727 O O . ALA A 1 89 ? -11.479 -5.216 10.198 1.00 96.94 89 ALA A O 1
ATOM 728 N N . ALA A 1 90 ? -9.696 -5.659 11.493 1.00 97.31 90 ALA A N 1
ATOM 729 C CA . ALA A 1 90 ? -10.075 -7.042 11.780 1.00 97.31 90 ALA A CA 1
ATOM 730 C C . ALA A 1 90 ? -11.382 -7.132 12.585 1.00 97.31 90 ALA A C 1
ATOM 732 O O . ALA A 1 90 ? -12.278 -7.881 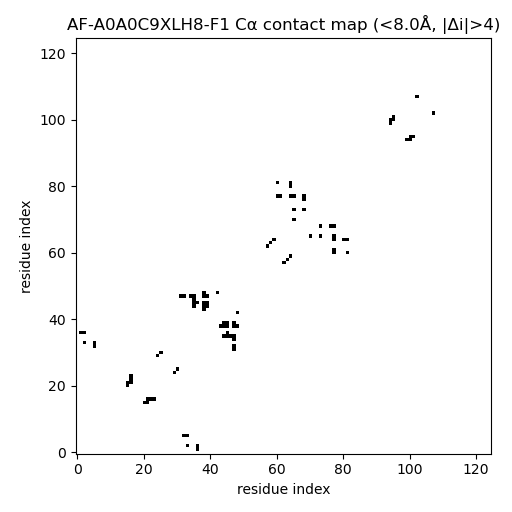12.209 1.00 97.31 90 ALA A O 1
ATOM 733 N N . ALA A 1 91 ? -11.523 -6.324 13.642 1.00 97.06 91 ALA A N 1
ATOM 734 C CA . ALA A 1 91 ? -12.744 -6.273 14.444 1.00 97.06 91 ALA A CA 1
ATOM 735 C C . ALA A 1 91 ? -13.961 -5.814 13.625 1.00 97.06 91 ALA A C 1
ATOM 737 O O . ALA A 1 91 ? -15.056 -6.327 13.807 1.00 97.06 91 ALA A O 1
ATOM 738 N N . HIS A 1 92 ? -13.777 -4.876 12.691 1.00 96.19 92 HIS A N 1
ATOM 739 C CA . HIS A 1 92 ? -14.853 -4.436 11.805 1.00 96.19 92 HIS A CA 1
ATOM 740 C C . HIS A 1 92 ? -15.357 -5.569 10.901 1.00 96.19 92 HIS A C 1
ATOM 742 O O . HIS A 1 92 ? -16.558 -5.663 10.669 1.00 96.19 92 HIS A O 1
ATOM 748 N N . VAL A 1 93 ? -14.466 -6.417 10.376 1.00 96.19 93 VAL A N 1
ATOM 749 C CA . VAL A 1 93 ? -14.869 -7.596 9.588 1.00 96.19 93 VAL A CA 1
ATOM 750 C C . VAL A 1 93 ? -15.636 -8.582 10.469 1.00 96.19 93 VAL A C 1
ATOM 752 O O . VAL A 1 93 ? -16.738 -8.975 10.108 1.00 96.19 93 VAL A O 1
ATOM 755 N N . ASP A 1 94 ? -15.116 -8.886 11.659 1.00 96.75 94 ASP A N 1
ATOM 756 C CA . ASP A 1 94 ? -15.767 -9.791 12.612 1.00 96.75 94 ASP A CA 1
ATOM 757 C C . ASP A 1 94 ? -17.179 -9.311 12.997 1.00 96.75 94 ASP A C 1
ATOM 759 O O . ASP A 1 94 ? -18.149 -10.059 12.904 1.00 96.75 94 ASP A O 1
ATOM 763 N N . PHE A 1 95 ? -17.344 -8.031 13.338 1.00 95.06 95 PHE A N 1
ATOM 764 C CA . PHE A 1 95 ? -18.656 -7.468 13.672 1.00 95.06 95 PHE A CA 1
ATOM 765 C C . PHE A 1 95 ? -19.611 -7.405 12.478 1.00 95.06 95 PHE A C 1
ATOM 767 O O . PHE A 1 95 ? -20.825 -7.536 12.659 1.00 95.06 95 PHE A O 1
ATOM 774 N N . GLN A 1 96 ? -19.091 -7.218 11.263 1.00 94.31 96 GLN A N 1
ATOM 775 C CA . GLN A 1 96 ? -19.899 -7.277 10.049 1.00 94.31 96 GLN A CA 1
ATOM 776 C C . GLN A 1 96 ? -20.440 -8.694 9.819 1.00 94.31 96 GLN A C 1
ATOM 778 O O . GLN A 1 96 ? -21.630 -8.844 9.544 1.00 94.31 96 GLN A O 1
ATOM 783 N N . ASP A 1 97 ? -19.600 -9.717 9.986 1.00 94.94 97 ASP A N 1
ATOM 784 C CA . ASP A 1 97 ? -19.976 -11.124 9.807 1.00 94.94 97 ASP A CA 1
ATOM 785 C C . ASP A 1 97 ? -21.031 -11.565 10.836 1.00 94.94 97 ASP A C 1
ATOM 787 O O . ASP A 1 97 ? -21.952 -12.316 10.514 1.00 94.94 97 ASP A O 1
ATOM 791 N N . HIS A 1 98 ? -20.976 -11.013 12.052 1.00 94.44 98 HIS A N 1
ATOM 792 C CA . HIS A 1 98 ? -21.991 -11.219 13.092 1.00 94.44 98 HIS A CA 1
ATOM 793 C C . HIS A 1 98 ? -23.240 -10.331 12.931 1.00 94.44 98 HIS A C 1
ATOM 795 O O . HIS A 1 98 ? -24.102 -10.316 13.808 1.00 94.44 98 HIS A O 1
ATOM 801 N N . SER A 1 99 ? -23.363 -9.577 11.831 1.00 90.94 99 SER A N 1
ATOM 802 C CA . SER A 1 99 ? -24.456 -8.622 11.572 1.00 90.94 99 SER A CA 1
ATOM 803 C C . SER A 1 99 ? -24.613 -7.516 12.628 1.00 90.94 99 SER A C 1
ATOM 805 O O . SER A 1 99 ? -25.616 -6.808 12.630 1.00 90.94 99 SER A O 1
ATOM 807 N N . MET A 1 100 ? -23.606 -7.297 13.479 1.00 91.19 100 MET A N 1
ATOM 808 C CA . MET A 1 100 ? -23.632 -6.293 14.554 1.00 91.19 100 MET A CA 1
ATOM 809 C C . MET A 1 100 ? -23.505 -4.855 14.037 1.00 91.19 100 MET A C 1
ATOM 811 O O . MET A 1 100 ? -23.770 -3.908 14.770 1.00 91.19 100 MET A O 1
ATOM 815 N N . LEU A 1 101 ? -23.088 -4.688 12.780 1.00 88.19 101 LEU A N 1
ATOM 816 C CA . LEU A 1 101 ? -23.007 -3.398 12.087 1.00 88.19 101 LEU A CA 1
ATOM 817 C C . LEU A 1 101 ? -24.155 -3.201 11.080 1.00 88.19 101 LEU A C 1
ATOM 819 O O . LEU A 1 101 ? -24.108 -2.289 10.255 1.00 88.19 101 LEU A O 1
ATOM 823 N N . THR A 1 102 ? -25.178 -4.063 11.115 1.00 83.25 102 THR A N 1
ATOM 824 C CA . THR A 1 102 ? -26.330 -3.978 10.209 1.00 83.25 102 THR A CA 1
ATOM 825 C C . THR A 1 102 ? -27.435 -3.144 10.841 1.00 83.25 102 THR A C 1
ATOM 827 O O . THR A 1 102 ? -28.034 -3.548 11.829 1.00 83.25 102 THR A O 1
ATOM 830 N N . GLY A 1 103 ? -27.728 -1.992 10.240 1.00 83.31 103 GLY A N 1
ATOM 831 C CA . GLY A 1 103 ? -28.720 -1.043 10.740 1.00 83.31 103 GLY A CA 1
ATOM 832 C C . GLY A 1 103 ? -28.132 0.355 10.887 1.00 83.31 103 GLY A C 1
ATOM 833 O O . GLY A 1 103 ? -26.980 0.618 10.549 1.00 83.31 103 GLY A O 1
ATOM 834 N N . THR A 1 104 ? -28.947 1.283 11.364 1.00 82.38 104 THR A N 1
ATOM 835 C CA . THR A 1 104 ? -28.505 2.624 11.754 1.00 82.38 104 THR A CA 1
ATOM 836 C C . THR A 1 104 ? -28.896 2.858 13.204 1.00 82.38 104 THR A C 1
ATOM 838 O O . THR A 1 104 ? -29.875 2.287 13.680 1.00 82.38 104 THR A O 1
ATOM 841 N N . CYS A 1 105 ? -28.220 3.775 13.897 1.00 80.81 105 CYS A N 1
ATOM 842 C CA . CYS A 1 105 ? -28.616 4.141 15.261 1.00 80.81 105 CYS A CA 1
ATOM 843 C C . CYS A 1 105 ? -30.103 4.549 15.350 1.00 80.81 105 CYS A C 1
ATOM 845 O O . CYS A 1 105 ? -30.737 4.381 16.388 1.00 80.81 105 CYS A O 1
ATOM 847 N N . LEU A 1 106 ? -30.668 5.073 14.252 1.00 80.81 106 LEU A N 1
ATOM 848 C CA . LEU A 1 106 ? -32.080 5.429 14.149 1.00 80.81 106 LEU A CA 1
ATOM 849 C C . LEU A 1 106 ? -32.998 4.196 14.110 1.00 80.81 106 LEU A C 1
ATOM 851 O O . LEU A 1 106 ? -34.017 4.197 14.795 1.00 80.81 106 LEU A O 1
ATOM 855 N N . SER A 1 107 ? -32.646 3.143 13.363 1.00 79.19 107 SER A N 1
ATOM 856 C CA . SER A 1 107 ? -33.455 1.915 13.321 1.00 79.19 107 SER A CA 1
ATOM 857 C C . SER A 1 107 ? -33.504 1.228 14.686 1.00 79.19 107 SER A C 1
ATOM 859 O O . SER A 1 107 ? -34.586 0.827 15.116 1.00 79.19 107 SER A O 1
ATOM 861 N N . ASP A 1 108 ? -32.386 1.205 15.415 1.00 75.00 108 ASP A N 1
ATOM 862 C CA . ASP A 1 108 ? -32.306 0.608 16.756 1.00 75.00 108 ASP A CA 1
ATOM 863 C C . ASP A 1 108 ? -33.139 1.392 17.783 1.00 75.00 108 ASP A C 1
ATOM 865 O O . ASP A 1 108 ? -33.874 0.815 18.592 1.00 75.00 108 ASP A O 1
ATOM 869 N N . ALA A 1 109 ? -33.096 2.727 17.703 1.00 77.44 109 ALA A N 1
ATOM 870 C CA . ALA A 1 109 ? -33.896 3.604 18.553 1.00 77.44 109 ALA A CA 1
ATOM 871 C C . ALA A 1 109 ? -35.408 3.434 18.309 1.00 77.44 109 ALA A C 1
ATOM 873 O O . ALA A 1 109 ? -36.197 3.474 19.254 1.00 77.44 109 ALA A O 1
ATOM 874 N N . THR A 1 110 ? -35.822 3.214 17.056 1.00 73.81 110 THR A N 1
ATOM 875 C CA . THR A 1 110 ? -37.240 3.023 16.701 1.00 73.81 110 THR A CA 1
ATOM 876 C C . THR A 1 110 ? -37.761 1.604 16.956 1.00 73.81 110 THR A C 1
ATOM 878 O O . THR A 1 110 ? -38.938 1.448 17.274 1.00 73.81 110 THR A O 1
ATOM 881 N N . GLY A 1 111 ? -36.906 0.574 16.908 1.00 61.16 111 GLY A N 1
ATOM 882 C CA . GLY A 1 111 ? -37.283 -0.816 17.210 1.00 61.16 111 GLY A CA 1
ATOM 883 C C . GLY A 1 111 ? -37.631 -1.062 18.684 1.00 61.16 111 GLY A C 1
ATOM 884 O O . GLY A 1 111 ? -38.389 -1.974 19.003 1.00 61.16 111 GLY A O 1
ATOM 885 N N . THR A 1 112 ? -37.153 -0.198 19.584 1.00 51.09 112 THR A N 1
ATOM 886 C CA . THR A 1 112 ? -37.407 -0.289 21.034 1.00 51.09 112 THR A CA 1
ATOM 887 C C . THR A 1 112 ? -38.769 0.316 21.445 1.00 51.09 112 THR A C 1
ATOM 889 O O . THR A 1 112 ? -39.207 0.132 22.576 1.00 51.09 112 THR A O 1
ATOM 892 N N . GLN A 1 113 ? -39.496 0.986 20.533 1.00 46.88 113 GLN A N 1
ATOM 893 C CA . GLN A 1 113 ? -40.844 1.540 20.786 1.00 46.88 113 GLN A CA 1
ATOM 894 C C . GLN A 1 113 ? -42.000 0.620 20.350 1.00 46.88 113 GLN A C 1
ATOM 896 O O . GLN A 1 113 ? -43.158 1.034 20.345 1.00 46.88 113 GLN A O 1
ATOM 901 N N . GLY A 1 114 ? -41.724 -0.646 20.031 1.00 44.38 114 GLY A N 1
ATOM 902 C CA . GLY A 1 114 ? -42.743 -1.655 19.729 1.00 44.38 114 GLY A CA 1
ATOM 903 C C . GLY A 1 114 ? -43.487 -2.171 20.966 1.00 44.38 114 GLY A C 1
ATOM 904 O O . GLY A 1 114 ? -43.525 -3.376 21.197 1.00 44.38 114 GLY A O 1
ATOM 905 N N . MET A 1 115 ? -44.075 -1.285 21.773 1.00 43.06 115 MET A N 1
ATOM 906 C CA . MET A 1 115 ? -45.023 -1.661 22.821 1.00 43.06 115 MET A CA 1
ATOM 907 C C . MET A 1 115 ? -46.436 -1.602 22.231 1.00 43.06 115 MET A C 1
ATOM 909 O O . MET A 1 115 ? -46.955 -0.530 21.942 1.00 43.06 115 MET A O 1
ATOM 913 N N . SER A 1 116 ? -46.990 -2.794 21.991 1.00 46.59 116 SER A N 1
ATOM 914 C CA . SER A 1 116 ? -48.384 -3.139 21.676 1.00 46.59 116 SER A CA 1
ATOM 915 C C . SER A 1 116 ? -49.357 -1.973 21.432 1.00 46.59 116 SER A C 1
ATOM 917 O O . SER A 1 116 ? -49.848 -1.350 22.371 1.00 46.59 116 SER A O 1
ATOM 919 N N . ILE A 1 117 ? -49.758 -1.783 20.174 1.00 42.09 117 ILE A N 1
ATOM 920 C CA . ILE A 1 117 ? -51.104 -1.295 19.858 1.00 42.09 117 ILE A CA 1
ATOM 921 C C . ILE A 1 117 ? -51.830 -2.374 19.062 1.00 42.09 117 ILE A C 1
ATOM 923 O O . ILE A 1 117 ? -51.794 -2.432 17.836 1.00 42.09 117 ILE A O 1
ATOM 927 N N . HIS A 1 118 ? -52.488 -3.263 19.803 1.00 40.22 118 HIS A N 1
ATOM 928 C CA . HIS A 1 118 ? -53.580 -4.083 19.301 1.00 40.22 118 HIS A CA 1
ATOM 929 C C . HIS A 1 118 ? -54.712 -3.146 18.847 1.00 40.22 118 HIS A C 1
ATOM 931 O O . HIS A 1 118 ? -55.607 -2.815 19.625 1.00 40.22 118 HIS A O 1
ATOM 937 N N 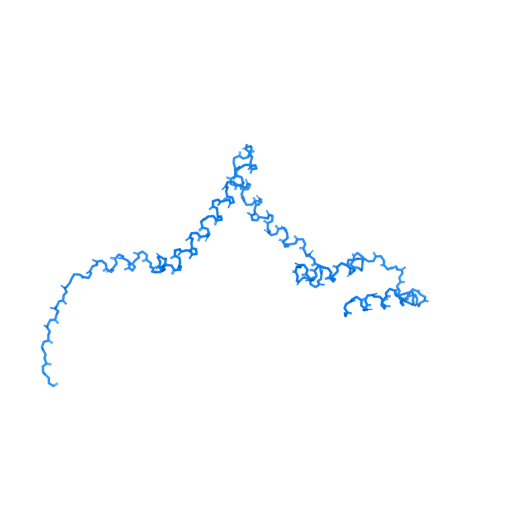. LEU A 1 119 ? -54.672 -2.691 17.592 1.00 37.88 119 LEU A N 1
ATOM 938 C CA . LEU A 1 119 ? -55.831 -2.067 16.964 1.00 37.88 119 LEU A CA 1
ATOM 939 C C . LEU A 1 119 ? -56.700 -3.179 16.377 1.00 37.88 119 LEU A C 1
ATOM 941 O O . LEU A 1 119 ? -56.600 -3.550 15.211 1.00 37.88 119 LEU A O 1
ATOM 945 N N . GLY A 1 120 ? -57.543 -3.744 17.239 1.00 49.28 120 GLY A N 1
ATOM 946 C CA . GLY A 1 120 ? -58.697 -4.495 16.784 1.00 49.28 120 GLY A CA 1
ATOM 947 C C . GLY A 1 120 ? -59.645 -3.533 16.082 1.00 49.28 120 GLY A C 1
ATOM 948 O O . GLY A 1 120 ? -60.240 -2.681 16.734 1.00 49.28 120 GLY A O 1
ATOM 949 N N . LEU A 1 121 ? -59.805 -3.684 14.772 1.00 38.59 121 LEU A N 1
ATOM 950 C CA . LEU A 1 121 ? -60.975 -3.186 14.064 1.00 38.59 121 LEU A CA 1
ATOM 951 C C . LEU A 1 121 ? -61.533 -4.308 13.197 1.00 38.59 121 LEU A C 1
ATOM 953 O O . LEU A 1 121 ? -61.104 -4.576 12.080 1.00 38.59 121 LEU A O 1
ATOM 957 N N . CYS A 1 122 ? -62.509 -4.968 13.808 1.00 41.16 122 CYS A N 1
ATOM 958 C CA . CYS A 1 122 ? -63.589 -5.683 13.162 1.00 41.16 122 CYS A CA 1
ATOM 959 C C . CYS A 1 122 ? -64.222 -4.794 12.078 1.00 41.16 122 CYS A C 1
ATOM 961 O O . CYS A 1 122 ? -64.626 -3.670 12.370 1.00 41.16 122 CYS A O 1
ATOM 963 N N . SER A 1 123 ? -64.340 -5.288 10.850 1.00 36.88 123 SER A N 1
ATOM 964 C CA . SER A 1 123 ? -65.480 -4.961 9.987 1.00 36.88 123 SER A CA 1
ATOM 965 C C . SER A 1 123 ? -65.600 -5.999 8.878 1.00 36.88 123 SER A C 1
ATOM 967 O O . SER A 1 123 ? -64.812 -6.055 7.940 1.00 36.88 123 SER A O 1
ATOM 969 N N . SER A 1 124 ? -66.602 -6.853 9.054 1.00 41.47 124 SER A N 1
ATOM 970 C CA . SER A 1 124 ? -67.270 -7.608 8.006 1.00 41.47 124 SER A CA 1
ATOM 971 C C . SER A 1 124 ? -67.690 -6.684 6.862 1.00 41.47 124 SER A C 1
ATOM 973 O O . SER A 1 124 ? -68.291 -5.648 7.140 1.00 41.47 124 SER A O 1
ATOM 975 N N . PHE A 1 125 ? -67.412 -7.078 5.620 1.00 44.66 125 PHE A N 1
ATOM 976 C CA . PHE A 1 125 ? -68.355 -7.187 4.497 1.00 44.66 125 PHE A CA 1
ATOM 977 C C . PHE A 1 125 ? -67.659 -7.871 3.316 1.00 44.66 125 PHE A C 1
ATOM 979 O O . PHE A 1 125 ? -66.463 -7.581 3.090 1.00 44.66 125 PHE A O 1
#

Foldseek 3Di:
DLVVVLVVCVVCVVVCVVVVVDVDPVDVQNVCSVCQVVQCVVPVDNSHDDVCVVVVVCCVQPVVQQVVDPPDVSVVSSVVVVVVVVVVVVVVVVCVVVCVVPDDPVVVVVVVPPDDDPPDDDDDD

Sequence (125 aa):
MIDNALNCFHLYHEVFQNAEVVTMFSLPQQHAMKHYPYLICQFGAPNGLCSSITKSKHIKAIKRPYWHTNHFQALGQMLLINQRLDKLAAAHVDFQDHSMLTGTCLSDATGTQGMSIHLGLCSSF

Radius of gyration: 30.77 Å; Cα contacts (8 Å, |Δi|>4): 49; chains: 1; bounding box: 92×30×64 Å

pLDDT: mean 80.24, std 16.69, range [36.88, 98.0]

Organism: NCBI:txid765257

Solvent-accessible surface area (backbone atoms only — not comparable to full-atom values): 7723 Å² total; per-residue (Å²): 113,68,66,58,53,51,51,52,45,71,71,53,49,64,58,42,45,75,68,70,74,44,95,74,83,81,49,85,64,61,73,51,53,80,48,20,69,62,32,28,76,76,67,70,25,78,89,40,82,57,67,63,61,61,48,51,52,42,38,62,64,41,56,52,38,52,75,74,44,90,70,71,71,35,68,64,52,25,52,52,48,50,52,51,50,52,51,50,54,52,50,51,52,54,37,47,77,69,48,74,68,68,77,48,78,65,56,59,61,56,64,74,64,77,71,83,79,86,77,84,75,90,75,92,130